Protein AF-A0A2I0NT27-F1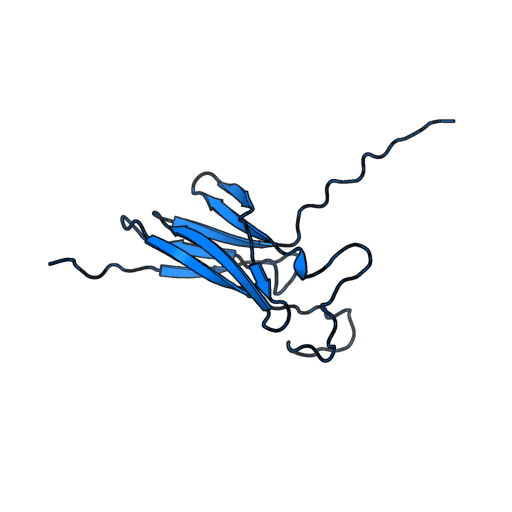 (afdb_monomer_lite)

Secondary structure (DSSP, 8-state):
-PPPP--EEEEE---SSTTTS-EEEEE-TT--EEEEEEEE-------SS----S--SSSS--B-SS-BGGG-EEEEE-TT--EEE---EEEGGGTEEEEEEEE-SEEEEEEE--------------

Sequence (126 aa):
MTEPGTITAAVNGTPENPGIDRRWQFDAGDADVSGELTLYYRNDVESCCFPMENWFVSDAAVGDDDYSQWDLEMVQEDGAGNRTALDTYVNPYSNKASADVSLRGTTRFEVVLPEQEEPERNFTWG

Structure (mmCIF, N/CA/C/O backbone):
data_AF-A0A2I0NT27-F1
#
_entry.id   AF-A0A2I0NT27-F1
#
loop_
_atom_site.group_PDB
_atom_site.id
_atom_site.type_symbol
_atom_site.label_atom_id
_atom_site.label_alt_id
_atom_site.label_comp_id
_atom_site.label_asym_id
_atom_site.label_entity_id
_atom_site.label_seq_id
_atom_site.pdbx_PDB_ins_code
_atom_site.Cartn_x
_atom_site.Cartn_y
_atom_site.Cartn_z
_atom_site.occupancy
_atom_site.B_iso_or_equiv
_atom_site.auth_seq_id
_atom_site.auth_comp_id
_atom_site.auth_asym_id
_atom_site.auth_atom_id
_atom_site.pdbx_PDB_model_num
ATOM 1 N N . MET A 1 1 ? -10.950 1.779 31.196 1.00 46.47 1 MET A N 1
ATOM 2 C CA . MET A 1 1 ? -9.801 1.100 30.566 1.00 46.47 1 MET A CA 1
ATOM 3 C C . MET A 1 1 ? -10.154 0.934 29.107 1.00 46.47 1 MET A C 1
ATOM 5 O O . MET A 1 1 ? -11.277 0.534 28.839 1.00 46.47 1 MET A O 1
ATOM 9 N N . THR A 1 2 ? -9.267 1.314 28.197 1.00 62.22 2 THR A N 1
ATOM 10 C CA . THR A 1 2 ? -9.417 1.032 26.766 1.00 62.22 2 THR A CA 1
ATOM 11 C C . THR A 1 2 ? -8.934 -0.394 26.544 1.00 62.22 2 THR A C 1
ATOM 13 O O . THR A 1 2 ? -7.798 -0.710 26.900 1.00 62.22 2 THR A O 1
ATOM 16 N N . GLU A 1 3 ? -9.805 -1.273 26.058 1.00 63.59 3 GLU A N 1
ATOM 17 C CA . GLU A 1 3 ? -9.393 -2.628 25.694 1.00 63.59 3 GLU A CA 1
ATOM 18 C C . GLU A 1 3 ? -8.506 -2.585 24.437 1.00 63.59 3 GLU A C 1
ATOM 20 O O . GLU A 1 3 ? -8.682 -1.694 23.600 1.00 63.59 3 GLU A O 1
ATOM 25 N N . PRO A 1 4 ? -7.531 -3.500 24.294 1.00 72.75 4 PRO A N 1
ATOM 26 C CA . PRO A 1 4 ? -6.732 -3.594 23.079 1.00 72.75 4 PRO A CA 1
ATOM 27 C C . PRO A 1 4 ? -7.620 -3.936 21.874 1.00 72.75 4 PRO A C 1
ATOM 29 O O . PRO A 1 4 ? -8.356 -4.920 21.907 1.00 72.75 4 PRO A O 1
ATOM 32 N N . GLY A 1 5 ? -7.527 -3.147 20.802 1.00 75.62 5 GLY A N 1
ATOM 33 C CA . GLY A 1 5 ? -8.127 -3.481 19.508 1.00 75.62 5 GLY A CA 1
ATOM 34 C C . GLY A 1 5 ? -7.301 -4.525 18.751 1.00 75.62 5 GLY A C 1
ATOM 35 O O . GLY A 1 5 ? -6.107 -4.687 19.003 1.00 75.62 5 GLY A O 1
ATOM 36 N N . THR A 1 6 ? -7.928 -5.230 17.811 1.00 84.19 6 THR A N 1
ATOM 37 C CA . THR A 1 6 ? -7.251 -6.165 16.897 1.00 84.19 6 THR A CA 1
ATOM 38 C C . THR A 1 6 ? -7.410 -5.660 15.469 1.00 84.19 6 THR A C 1
ATOM 40 O O . THR A 1 6 ? -8.520 -5.334 15.066 1.00 84.19 6 THR A O 1
ATOM 43 N N . ILE A 1 7 ? -6.312 -5.621 14.711 1.00 87.12 7 ILE A N 1
ATOM 44 C CA . ILE A 1 7 ? -6.334 -5.399 13.262 1.00 87.12 7 ILE A CA 1
ATOM 45 C C . ILE A 1 7 ? -5.873 -6.694 12.604 1.00 87.12 7 ILE A C 1
ATOM 47 O O . ILE A 1 7 ? -4.792 -7.196 12.917 1.00 87.12 7 ILE A O 1
ATOM 51 N N . THR A 1 8 ? -6.682 -7.231 11.696 1.00 91.31 8 THR A N 1
ATOM 52 C CA . THR A 1 8 ? -6.302 -8.398 10.893 1.00 91.31 8 THR A CA 1
ATOM 53 C C . THR A 1 8 ? -5.849 -7.934 9.520 1.00 91.31 8 THR A C 1
ATOM 55 O O . THR A 1 8 ? -6.528 -7.126 8.895 1.00 91.31 8 THR A O 1
ATOM 58 N N . ALA A 1 9 ? -4.722 -8.456 9.038 1.00 90.50 9 ALA A N 1
ATOM 59 C CA . ALA A 1 9 ? -4.224 -8.193 7.694 1.00 90.50 9 ALA A CA 1
ATOM 60 C C . ALA A 1 9 ? -4.113 -9.503 6.907 1.00 90.50 9 ALA A C 1
ATOM 62 O O . ALA A 1 9 ? -3.594 -10.499 7.413 1.00 90.50 9 ALA A O 1
ATOM 63 N N . ALA A 1 10 ? -4.580 -9.493 5.663 1.00 90.31 10 ALA A N 1
ATOM 64 C CA . ALA A 1 10 ? -4.426 -10.587 4.715 1.00 90.31 10 ALA A CA 1
ATOM 65 C C . ALA A 1 10 ? -3.879 -10.053 3.391 1.00 90.31 10 ALA A C 1
ATOM 67 O O . ALA A 1 10 ? -4.202 -8.939 2.986 1.00 90.31 10 ALA A O 1
ATOM 68 N N . VAL A 1 11 ? -3.067 -10.855 2.705 1.00 85.69 11 VAL A N 1
ATOM 69 C CA . VAL A 1 11 ? -2.503 -10.505 1.397 1.00 85.69 11 VAL A CA 1
ATOM 70 C C . VAL A 1 11 ? -2.879 -11.596 0.413 1.00 85.69 11 VAL A C 1
ATOM 72 O O . VAL A 1 11 ? -2.510 -12.750 0.609 1.00 85.69 11 VAL A O 1
ATOM 75 N N . ASN A 1 12 ? -3.623 -11.232 -0.626 1.00 78.69 12 ASN A N 1
ATOM 76 C CA . ASN A 1 12 ? -4.145 -12.146 -1.639 1.00 78.69 12 ASN A CA 1
ATOM 77 C C . ASN A 1 12 ? -3.952 -11.544 -3.044 1.00 78.69 12 ASN A C 1
ATOM 79 O O . ASN A 1 12 ? -3.679 -10.356 -3.185 1.00 78.69 12 ASN A O 1
ATOM 83 N N . GLY A 1 13 ? -4.091 -12.356 -4.095 1.00 65.75 13 GLY A N 1
ATOM 84 C CA . GLY A 1 13 ? -4.134 -11.868 -5.479 1.00 65.75 13 GLY A CA 1
ATOM 85 C C . GLY A 1 13 ? -3.612 -12.874 -6.503 1.00 65.75 13 GLY A C 1
ATOM 86 O O . GLY A 1 13 ? -2.662 -13.6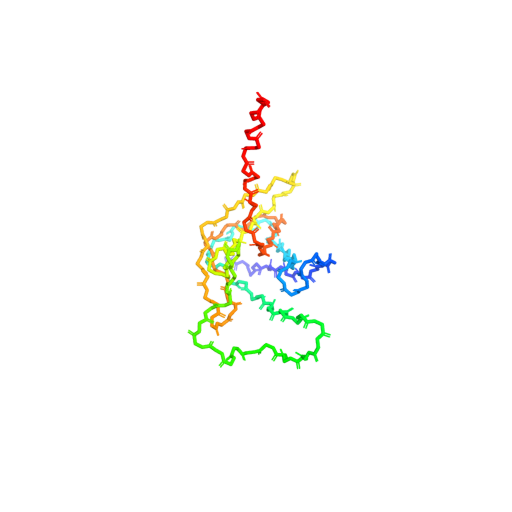13 -6.231 1.00 65.75 13 GLY A O 1
ATOM 87 N N . THR A 1 14 ? -4.236 -12.883 -7.681 1.00 56.78 14 THR A N 1
ATOM 88 C CA . THR A 1 14 ? -3.735 -13.510 -8.917 1.00 56.78 14 THR A CA 1
ATOM 89 C C . THR A 1 14 ? -3.354 -12.356 -9.851 1.00 56.78 14 THR A C 1
ATOM 91 O O . THR A 1 14 ? -4.188 -11.925 -10.637 1.00 56.78 14 THR A O 1
ATOM 94 N N . PRO A 1 15 ? -2.178 -11.747 -9.641 1.00 60.91 15 PRO A N 1
ATOM 95 C CA . PRO A 1 15 ? -1.844 -10.450 -10.225 1.00 60.91 15 PRO A CA 1
ATOM 96 C C . PRO A 1 15 ? -1.711 -10.505 -11.754 1.00 60.91 15 PRO A C 1
ATOM 98 O O . PRO A 1 15 ? -1.204 -11.503 -12.272 1.00 60.91 15 PRO A O 1
ATOM 101 N N . GLU A 1 16 ? -2.102 -9.430 -12.449 1.00 60.62 16 GLU A N 1
ATOM 102 C CA . GLU A 1 16 ? -1.755 -9.222 -13.866 1.00 60.62 16 GLU A CA 1
ATOM 103 C C . GLU A 1 16 ? -0.258 -8.920 -13.999 1.00 60.62 16 GLU A C 1
ATOM 105 O O . GLU A 1 16 ? 0.423 -9.543 -14.812 1.00 60.62 16 GLU A O 1
ATOM 110 N N . ASN A 1 17 ? 0.264 -8.067 -13.113 1.00 61.19 17 ASN A N 1
ATOM 111 C CA . ASN A 1 17 ? 1.681 -7.832 -12.866 1.00 61.19 17 ASN A CA 1
ATOM 112 C C . ASN A 1 17 ? 2.099 -8.526 -11.568 1.00 61.19 17 ASN A C 1
ATOM 114 O O . ASN A 1 17 ? 1.856 -7.994 -10.470 1.00 61.19 17 ASN A O 1
ATOM 118 N N . PRO A 1 18 ? 2.700 -9.732 -11.653 1.00 60.53 18 PRO A N 1
ATOM 119 C CA . PRO A 1 18 ? 3.292 -10.404 -10.508 1.00 60.53 18 PRO A CA 1
ATOM 120 C C . PRO A 1 18 ? 4.077 -9.423 -9.635 1.00 60.53 18 PRO A C 1
ATOM 122 O O . PRO A 1 18 ? 4.678 -8.473 -10.109 1.00 60.53 18 PRO A O 1
ATOM 125 N N . GLY A 1 19 ? 3.951 -9.563 -8.316 1.00 63.25 19 GLY A N 1
ATOM 126 C CA . GLY A 1 19 ? 4.700 -8.726 -7.376 1.00 63.25 19 GLY A CA 1
ATOM 127 C C . GLY A 1 19 ? 4.164 -7.309 -7.120 1.00 63.25 19 GLY A C 1
ATOM 128 O O . GLY A 1 19 ? 4.261 -6.884 -5.964 1.00 63.25 19 GLY A O 1
ATOM 129 N N . ILE A 1 20 ? 3.567 -6.641 -8.112 1.00 72.25 20 ILE A N 1
ATOM 130 C CA . ILE A 1 20 ? 2.988 -5.289 -7.996 1.00 72.25 20 ILE A CA 1
ATOM 131 C C . ILE A 1 20 ? 1.509 -5.371 -7.608 1.00 72.25 20 ILE A C 1
ATOM 133 O O . ILE A 1 20 ? 1.154 -4.893 -6.531 1.00 72.25 20 ILE A O 1
ATOM 137 N N . ASP A 1 21 ? 0.695 -6.099 -8.385 1.00 68.31 21 ASP A N 1
ATOM 138 C CA . ASP A 1 21 ? -0.773 -6.150 -8.239 1.00 68.31 21 ASP A CA 1
ATOM 139 C C . ASP A 1 21 ? -1.212 -7.085 -7.094 1.00 68.31 21 ASP A C 1
ATOM 141 O O . ASP A 1 21 ? -1.968 -8.055 -7.241 1.00 68.31 21 ASP A O 1
ATOM 145 N N . ARG A 1 22 ? -0.663 -6.850 -5.905 1.00 77.62 22 ARG A N 1
ATOM 146 C CA . ARG A 1 22 ? -1.059 -7.518 -4.669 1.00 77.62 22 ARG A CA 1
ATOM 147 C C . ARG A 1 22 ? -2.230 -6.763 -4.060 1.00 77.62 22 ARG A C 1
ATOM 149 O O . ARG A 1 22 ? -2.275 -5.539 -4.068 1.00 77.62 22 ARG A O 1
ATOM 156 N N . ARG A 1 23 ? -3.160 -7.517 -3.477 1.00 86.62 23 ARG A N 1
ATOM 157 C CA . ARG A 1 23 ? -4.284 -6.972 -2.726 1.00 86.62 23 ARG A CA 1
ATOM 158 C C . ARG A 1 23 ? -4.070 -7.221 -1.246 1.00 86.62 23 ARG A C 1
ATOM 160 O O . ARG A 1 23 ? -4.040 -8.368 -0.791 1.00 86.62 23 ARG A O 1
ATOM 167 N N . TRP A 1 24 ? -3.960 -6.141 -0.493 1.00 91.50 24 TRP A N 1
ATOM 168 C CA . TRP A 1 24 ? -3.932 -6.158 0.960 1.00 91.50 24 TRP A CA 1
ATOM 169 C C . TRP A 1 24 ? -5.334 -5.887 1.480 1.00 91.50 24 TRP A C 1
ATOM 171 O O . TRP A 1 24 ? -5.990 -4.945 1.054 1.00 91.50 24 TRP A O 1
ATOM 181 N N . GLN A 1 25 ? -5.806 -6.711 2.402 1.00 92.62 25 GLN A N 1
ATOM 182 C CA . GLN A 1 25 ? -7.070 -6.508 3.093 1.00 92.62 25 GLN A CA 1
ATOM 183 C C . GLN A 1 25 ? -6.784 -6.295 4.572 1.00 92.62 25 GLN A C 1
ATOM 185 O O . GLN A 1 25 ? -6.154 -7.144 5.201 1.00 92.62 25 GLN A O 1
ATOM 190 N N . PHE A 1 26 ? -7.288 -5.193 5.114 1.00 91.69 26 PHE A N 1
ATOM 191 C CA . PHE A 1 26 ? -7.257 -4.890 6.537 1.00 91.69 26 PHE A CA 1
ATOM 192 C C . PHE A 1 26 ? -8.672 -4.941 7.095 1.00 91.69 26 PHE A C 1
ATOM 194 O O . PHE A 1 26 ? -9.600 -4.423 6.479 1.00 91.69 26 PHE A O 1
ATOM 201 N N . ASP A 1 27 ? -8.825 -5.557 8.259 1.00 91.31 27 ASP A N 1
ATOM 202 C CA . ASP A 1 27 ? -10.060 -5.539 9.034 1.00 91.31 27 ASP A CA 1
ATOM 203 C C . ASP A 1 27 ? -9.778 -4.948 10.415 1.00 91.31 27 ASP A C 1
ATOM 205 O O . ASP A 1 27 ? -9.050 -5.543 11.218 1.00 91.31 27 ASP A O 1
ATOM 209 N N . ALA A 1 28 ? -10.322 -3.754 10.652 1.00 88.88 28 ALA A N 1
ATOM 210 C CA . ALA A 1 28 ? -10.245 -3.038 11.923 1.00 88.88 28 ALA A CA 1
ATOM 211 C C . ALA A 1 28 ? -11.498 -3.249 12.800 1.00 88.88 28 ALA A C 1
ATOM 213 O O . ALA A 1 28 ? -11.576 -2.694 13.898 1.00 88.88 28 ALA A O 1
ATOM 214 N N . GLY A 1 29 ? -12.486 -4.032 12.345 1.00 86.69 29 GLY A N 1
ATOM 215 C CA . GLY A 1 29 ? -13.772 -4.179 13.027 1.00 86.69 29 GLY A CA 1
ATOM 216 C C . GLY A 1 29 ? -14.458 -2.826 13.248 1.00 86.69 29 GLY A C 1
ATOM 217 O O . GLY A 1 29 ? -14.556 -2.014 12.328 1.00 86.69 29 GLY A O 1
ATOM 218 N N . ASP A 1 30 ? -14.892 -2.567 14.483 1.00 84.38 30 ASP A N 1
ATOM 219 C CA . ASP A 1 30 ? -15.526 -1.300 14.883 1.00 84.38 30 ASP A CA 1
ATOM 220 C C . ASP A 1 30 ? -14.515 -0.190 15.235 1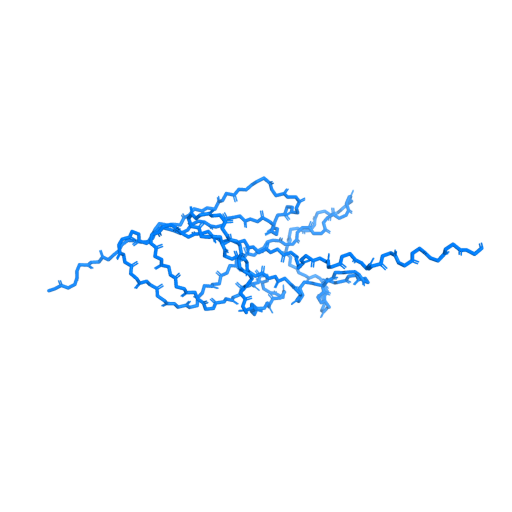.00 84.38 30 ASP A C 1
ATOM 222 O O . ASP A 1 30 ? -14.911 0.914 15.619 1.00 84.38 30 ASP A O 1
ATOM 226 N N . ALA A 1 31 ? -13.208 -0.467 15.156 1.00 83.38 31 ALA A N 1
ATOM 227 C CA . ALA A 1 31 ? -12.186 0.530 15.442 1.00 83.38 31 ALA A CA 1
ATOM 228 C C . ALA A 1 31 ? -12.036 1.523 14.282 1.00 83.38 31 ALA A C 1
ATOM 230 O O . ALA A 1 31 ? -12.114 1.163 13.108 1.00 83.38 31 ALA A O 1
ATOM 231 N N . ASP A 1 32 ? -11.768 2.777 14.641 1.00 85.69 32 ASP A N 1
ATOM 232 C CA . ASP A 1 32 ? -11.406 3.841 13.711 1.00 85.69 32 ASP A CA 1
ATOM 233 C C . ASP A 1 32 ? -9.907 4.114 13.858 1.00 85.69 32 ASP A C 1
ATOM 235 O O . ASP A 1 32 ? -9.463 4.634 14.887 1.00 85.69 32 ASP A O 1
ATOM 239 N N . VAL A 1 33 ? -9.118 3.673 12.878 1.00 88.44 33 VAL A N 1
ATOM 240 C CA . VAL A 1 33 ? -7.650 3.712 12.936 1.00 88.44 33 VAL A CA 1
ATOM 241 C C . VAL A 1 33 ? -7.124 4.586 11.811 1.00 88.44 33 VAL A C 1
ATOM 243 O O . VAL A 1 33 ? -7.338 4.278 10.646 1.00 88.44 33 VAL A O 1
ATOM 246 N N . SER A 1 34 ? -6.387 5.641 12.150 1.00 91.62 34 SER A N 1
ATOM 247 C CA . SER A 1 34 ? -5.745 6.529 11.178 1.00 91.62 34 SER A CA 1
ATOM 248 C C . SER A 1 34 ? -4.226 6.509 11.318 1.00 91.62 34 SER A C 1
ATOM 250 O O . SER A 1 34 ? -3.715 6.523 12.442 1.00 91.62 34 SER A O 1
ATOM 252 N N . GLY A 1 35 ? -3.510 6.550 10.200 1.00 93.25 35 GLY A N 1
ATOM 253 C CA . GLY A 1 35 ? -2.056 6.683 10.178 1.00 93.25 35 GLY A CA 1
ATOM 254 C C . GLY A 1 35 ? -1.466 6.401 8.802 1.00 93.25 35 GLY A C 1
ATOM 255 O O . GLY A 1 35 ? -2.197 6.181 7.841 1.00 93.25 35 GLY A O 1
ATOM 256 N N . GLU A 1 36 ? -0.140 6.370 8.731 1.00 96.75 36 GLU A N 1
ATOM 257 C CA . GLU A 1 36 ? 0.578 6.033 7.504 1.00 96.75 36 GLU A CA 1
ATOM 258 C C . GLU A 1 36 ? 0.604 4.510 7.302 1.00 96.75 36 GLU A C 1
ATOM 260 O O . GLU A 1 36 ? 1.084 3.754 8.155 1.00 96.75 36 GLU A O 1
ATOM 265 N N . LEU A 1 37 ? 0.110 4.052 6.152 1.00 95.25 37 LEU A N 1
ATOM 266 C CA . LEU A 1 37 ? 0.250 2.678 5.690 1.00 95.25 37 LEU A CA 1
ATOM 267 C C . LEU A 1 37 ? 1.392 2.607 4.681 1.00 95.25 37 LEU A C 1
ATOM 269 O O . LEU A 1 37 ? 1.342 3.254 3.643 1.00 95.25 37 LEU A O 1
ATOM 273 N N . THR A 1 38 ? 2.399 1.779 4.964 1.00 95.19 38 THR A N 1
ATOM 274 C CA . THR A 1 38 ? 3.470 1.453 4.013 1.00 95.19 38 THR A CA 1
ATOM 275 C C . THR A 1 38 ? 3.294 0.027 3.504 1.00 95.19 38 THR A C 1
ATOM 277 O O . THR A 1 38 ? 3.379 -0.930 4.279 1.00 95.19 38 THR A O 1
ATOM 280 N N . LEU A 1 39 ? 3.092 -0.118 2.197 1.00 91.94 39 LEU A N 1
ATOM 281 C CA . LEU A 1 39 ? 3.008 -1.394 1.496 1.00 91.94 39 LEU A CA 1
ATOM 282 C C . LEU A 1 39 ? 4.315 -1.672 0.754 1.00 91.94 39 LEU A C 1
ATOM 284 O O . LEU A 1 39 ? 4.935 -0.772 0.188 1.00 91.94 39 LEU A O 1
ATOM 288 N N . TYR A 1 40 ? 4.730 -2.937 0.769 1.00 87.19 40 TYR A N 1
ATOM 289 C CA . TYR A 1 40 ? 5.927 -3.396 0.073 1.00 87.19 40 TYR A CA 1
AT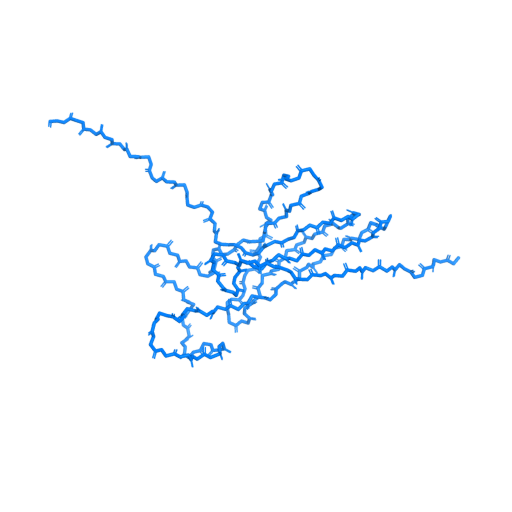OM 290 C C . TYR A 1 40 ? 5.524 -4.171 -1.171 1.00 87.19 40 TYR A C 1
ATOM 292 O O . TYR A 1 40 ? 4.837 -5.188 -1.058 1.00 87.19 40 TYR A O 1
ATOM 300 N N . TYR A 1 41 ? 5.990 -3.731 -2.333 1.00 81.38 41 TYR A N 1
ATOM 301 C CA . TYR A 1 41 ? 5.792 -4.449 -3.588 1.00 81.38 41 TYR A CA 1
ATOM 302 C C . TYR A 1 41 ? 7.050 -5.234 -3.975 1.00 81.38 41 TYR A C 1
ATOM 304 O O . TYR A 1 41 ? 8.154 -5.010 -3.471 1.00 81.38 41 TYR A O 1
ATOM 312 N N . ARG A 1 42 ? 6.888 -6.217 -4.857 1.00 75.31 42 ARG A N 1
ATOM 313 C CA . ARG A 1 42 ? 8.015 -6.831 -5.564 1.00 75.31 42 ARG A CA 1
ATOM 314 C C . ARG A 1 42 ? 7.984 -6.320 -6.987 1.00 75.31 42 ARG A C 1
ATOM 316 O O . ARG A 1 42 ? 6.920 -6.307 -7.585 1.00 75.31 42 ARG A O 1
ATOM 323 N N . ASN A 1 43 ? 9.141 -5.938 -7.507 1.00 62.00 43 ASN A N 1
ATOM 324 C CA . ASN A 1 43 ? 9.274 -5.684 -8.925 1.00 62.00 43 ASN A CA 1
ATOM 325 C C . ASN A 1 43 ? 10.075 -6.824 -9.560 1.00 62.00 43 ASN A C 1
ATOM 327 O O . ASN A 1 43 ? 11.304 -6.812 -9.554 1.00 62.00 43 ASN A O 1
ATOM 331 N N . ASP A 1 44 ? 9.389 -7.863 -10.018 1.00 57.03 44 ASP A N 1
ATOM 332 C CA . ASP A 1 44 ? 9.942 -8.883 -10.902 1.00 57.03 44 ASP A CA 1
ATOM 333 C C . ASP A 1 44 ? 9.731 -8.446 -12.356 1.00 57.03 44 ASP A C 1
ATOM 335 O O . ASP A 1 44 ? 8.977 -9.063 -13.103 1.00 57.03 44 ASP A O 1
ATOM 339 N N . VAL A 1 45 ? 10.458 -7.402 -12.792 1.00 51.97 45 VAL A N 1
ATOM 340 C CA . VAL A 1 45 ? 10.655 -7.112 -14.231 1.00 51.97 45 VAL A CA 1
ATOM 341 C C . VAL A 1 45 ? 11.560 -8.184 -14.834 1.00 51.97 45 VAL A C 1
ATOM 343 O O . VAL A 1 45 ? 12.657 -7.927 -15.329 1.00 51.97 45 VAL A O 1
ATOM 346 N N . GLU A 1 46 ? 11.141 -9.437 -14.746 1.00 44.91 46 GLU A N 1
ATOM 347 C CA . GLU A 1 46 ? 11.813 -10.537 -15.393 1.00 44.91 46 GLU A CA 1
ATOM 348 C C . GLU A 1 46 ? 11.243 -10.681 -16.800 1.00 44.91 46 GLU A C 1
ATOM 350 O O . GLU A 1 46 ? 10.367 -11.493 -17.097 1.00 44.91 46 GLU A O 1
ATOM 355 N N . SER A 1 47 ? 11.769 -9.851 -17.700 1.00 46.00 47 SER A N 1
ATOM 356 C CA . SER A 1 47 ? 11.621 -10.065 -19.132 1.00 46.00 47 SER A CA 1
ATOM 357 C C . SER A 1 47 ? 12.386 -11.342 -19.515 1.00 46.00 47 SER A C 1
ATOM 359 O O . SER A 1 47 ? 13.588 -11.340 -19.760 1.00 46.00 47 SER A O 1
ATOM 361 N N . CYS A 1 48 ? 11.673 -12.466 -19.464 1.00 42.59 48 CYS A N 1
ATOM 362 C CA . CYS A 1 48 ? 11.892 -13.776 -20.089 1.00 42.59 48 CYS A CA 1
ATOM 363 C C . CYS A 1 48 ? 13.256 -14.504 -20.031 1.00 42.59 48 CYS A C 1
ATOM 365 O O . CYS A 1 48 ? 13.329 -15.578 -20.628 1.00 42.59 48 CYS A O 1
ATOM 367 N N . CYS A 1 49 ? 14.322 -14.027 -19.371 1.00 45.72 49 CYS A N 1
ATOM 368 C CA . CYS A 1 49 ? 15.634 -14.700 -19.483 1.00 45.72 49 CYS A CA 1
ATOM 369 C C . CYS A 1 49 ? 16.558 -14.731 -18.246 1.00 45.72 49 CYS A C 1
ATOM 371 O O . CYS A 1 49 ? 17.491 -15.535 -18.273 1.00 45.72 49 CYS A O 1
ATOM 373 N N . PHE A 1 50 ? 16.367 -13.926 -17.189 1.00 44.22 50 PHE A N 1
ATOM 374 C CA . PHE A 1 50 ? 17.305 -13.895 -16.047 1.00 44.22 50 PHE A CA 1
ATOM 375 C C . PHE A 1 50 ? 16.641 -13.496 -14.712 1.00 44.22 50 PHE A C 1
ATOM 377 O O . PHE A 1 50 ? 16.429 -12.302 -14.486 1.00 44.22 50 PHE A O 1
ATOM 384 N N . PRO A 1 51 ? 16.419 -14.446 -13.780 1.00 45.25 51 PRO A N 1
ATOM 385 C CA . PRO A 1 51 ? 15.786 -14.151 -12.502 1.00 45.25 51 PRO A CA 1
ATOM 386 C C . PRO A 1 51 ? 16.811 -13.551 -11.562 1.00 45.25 51 PRO A C 1
ATOM 388 O O . PRO A 1 51 ? 17.663 -14.256 -11.021 1.00 45.25 51 PRO A O 1
ATOM 391 N N . MET A 1 52 ? 16.735 -12.243 -11.344 1.00 46.91 52 MET A N 1
ATOM 392 C CA . MET A 1 52 ? 17.311 -11.637 -10.152 1.00 46.91 52 MET A CA 1
ATOM 393 C C . MET A 1 52 ? 16.171 -11.285 -9.210 1.00 46.91 52 MET A C 1
ATOM 395 O O . MET A 1 52 ? 15.410 -10.349 -9.436 1.00 46.91 52 MET A O 1
ATOM 399 N N . GLU A 1 53 ? 16.049 -1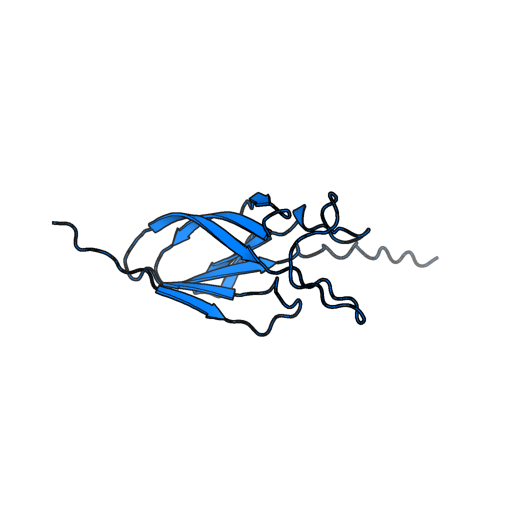2.082 -8.148 1.00 43.62 53 GLU A N 1
ATOM 400 C CA . GLU A 1 53 ? 15.184 -11.798 -7.013 1.00 43.62 53 GLU A CA 1
ATOM 401 C C . GLU A 1 53 ? 15.579 -10.441 -6.413 1.00 43.62 53 GLU A C 1
ATOM 403 O O . GLU A 1 53 ? 16.541 -10.343 -5.664 1.00 43.62 53 GLU A O 1
ATOM 408 N N . ASN A 1 54 ? 14.847 -9.399 -6.804 1.00 42.41 54 ASN A N 1
ATOM 409 C CA . ASN A 1 54 ? 14.640 -8.134 -6.106 1.00 42.41 54 ASN A CA 1
ATOM 410 C C . ASN A 1 54 ? 15.851 -7.592 -5.313 1.00 42.41 54 ASN A C 1
ATOM 412 O O . ASN A 1 54 ? 15.980 -7.908 -4.140 1.00 42.41 54 ASN A O 1
ATOM 416 N N . TRP A 1 55 ? 16.685 -6.750 -5.933 1.00 45.00 55 TRP A N 1
ATOM 417 C CA . TRP A 1 55 ? 17.302 -5.532 -5.368 1.00 45.00 55 TRP A CA 1
ATOM 418 C C . TRP A 1 55 ? 18.144 -4.893 -6.475 1.00 45.00 55 TRP A C 1
ATOM 420 O O . TRP A 1 55 ? 19.085 -5.500 -6.979 1.00 45.00 55 TRP A O 1
ATOM 430 N N . PHE A 1 56 ? 17.745 -3.695 -6.895 1.00 40.25 56 PHE A N 1
ATOM 431 C CA . PHE A 1 56 ? 18.285 -2.961 -8.036 1.00 40.25 56 PHE A CA 1
ATOM 432 C C . PHE A 1 56 ? 19.812 -3.034 -8.156 1.00 40.25 56 PHE A C 1
ATOM 434 O O . PHE A 1 56 ? 20.545 -2.621 -7.259 1.00 40.25 56 PHE A O 1
ATOM 441 N N . VAL A 1 57 ? 20.280 -3.489 -9.319 1.00 38.16 57 VAL A N 1
ATOM 442 C CA . VAL A 1 57 ? 21.682 -3.368 -9.756 1.00 38.16 57 VAL A CA 1
ATOM 443 C C . VAL A 1 57 ? 21.928 -2.000 -10.423 1.00 38.16 57 VAL A C 1
ATOM 445 O O . VAL A 1 57 ? 23.065 -1.669 -10.744 1.00 38.16 57 VAL A O 1
ATOM 448 N N . SER A 1 58 ? 20.881 -1.180 -10.603 1.00 39.72 58 SER A N 1
ATOM 449 C CA . SER A 1 58 ? 20.962 0.153 -11.203 1.00 39.72 58 SER A CA 1
ATOM 450 C C . SER A 1 58 ? 20.429 1.238 -10.267 1.00 39.72 58 SER A C 1
ATOM 452 O O . SER A 1 58 ? 19.391 1.110 -9.631 1.00 39.72 58 SER A O 1
ATOM 454 N N . ASP A 1 59 ? 21.181 2.322 -10.213 1.00 42.56 59 ASP A N 1
ATOM 455 C CA . ASP A 1 59 ? 20.930 3.610 -9.578 1.00 42.56 59 ASP A CA 1
ATOM 456 C C . ASP A 1 59 ? 19.830 4.449 -10.262 1.00 42.56 59 ASP A C 1
ATOM 458 O O . ASP A 1 59 ? 19.483 5.518 -9.763 1.00 42.56 59 ASP A O 1
ATOM 462 N N . ALA A 1 60 ? 19.239 3.961 -11.358 1.00 47.66 60 ALA A N 1
ATOM 463 C CA . ALA A 1 60 ? 18.043 4.527 -11.974 1.00 47.66 60 ALA A CA 1
ATOM 464 C C . ALA A 1 60 ? 16.815 3.664 -11.635 1.00 47.66 60 ALA A C 1
ATOM 466 O O . ALA A 1 60 ? 16.851 2.440 -11.771 1.00 47.66 60 ALA A O 1
ATOM 467 N N . ALA A 1 61 ? 15.723 4.295 -11.193 1.00 50.19 61 ALA A N 1
ATOM 468 C CA . ALA A 1 61 ? 14.432 3.617 -11.075 1.00 50.19 61 ALA A CA 1
ATOM 469 C C . ALA A 1 61 ? 14.049 3.003 -12.427 1.00 50.19 61 ALA A C 1
ATOM 471 O O . ALA A 1 61 ? 14.324 3.601 -13.469 1.00 50.19 61 ALA A O 1
ATOM 472 N N . VAL A 1 62 ? 13.438 1.816 -12.421 1.00 56.25 62 VAL A N 1
ATOM 473 C CA . VAL A 1 62 ? 13.015 1.183 -13.665 1.00 56.25 62 VAL A CA 1
ATOM 474 C C . VAL A 1 62 ? 11.838 1.989 -14.191 1.00 56.25 62 VAL A C 1
ATOM 476 O O . VAL A 1 62 ? 10.766 2.018 -13.584 1.00 56.25 62 VAL A O 1
ATOM 479 N N . GLY A 1 63 ? 12.073 2.666 -15.304 1.00 51.31 63 GLY A N 1
ATOM 480 C CA . GLY A 1 63 ? 11.026 3.160 -16.168 1.00 51.31 63 GLY A CA 1
ATOM 481 C C . GLY A 1 63 ? 11.421 2.982 -17.629 1.00 51.31 63 GLY A C 1
ATOM 482 O O . GLY A 1 63 ? 12.612 3.023 -17.952 1.00 51.31 63 GLY A O 1
ATOM 483 N N . ASP A 1 64 ? 10.439 2.719 -18.481 1.00 55.62 64 ASP A N 1
ATOM 484 C CA . ASP A 1 64 ? 10.554 2.850 -19.932 1.00 55.62 64 ASP A CA 1
ATOM 485 C C . ASP A 1 64 ? 9.819 4.120 -20.395 1.00 55.62 64 ASP A C 1
ATOM 487 O O . ASP A 1 64 ? 9.500 4.989 -19.583 1.00 55.62 64 ASP A O 1
ATOM 491 N N . ASP A 1 65 ? 9.623 4.274 -21.705 1.00 54.53 65 ASP A N 1
ATOM 492 C CA . ASP A 1 65 ? 8.971 5.459 -22.268 1.00 54.53 65 ASP A CA 1
ATOM 493 C C . ASP A 1 65 ? 7.490 5.587 -21.844 1.00 54.53 65 ASP A C 1
ATOM 495 O O . ASP A 1 65 ? 6.932 6.681 -21.942 1.00 54.53 65 ASP A O 1
ATOM 499 N N . ASP A 1 66 ? 6.874 4.505 -21.348 1.00 54.75 66 ASP A N 1
ATOM 500 C CA . ASP A 1 66 ? 5.448 4.424 -21.025 1.00 54.75 66 ASP A CA 1
ATOM 501 C C . ASP A 1 66 ? 5.175 4.274 -19.513 1.00 54.75 66 ASP A C 1
ATOM 503 O O . ASP A 1 66 ? 4.092 4.633 -19.046 1.00 54.75 66 ASP A O 1
ATOM 507 N N . TYR A 1 67 ? 6.136 3.775 -18.728 1.00 62.94 67 TYR A N 1
ATOM 508 C CA . TYR A 1 67 ? 5.941 3.472 -17.308 1.00 62.94 67 TYR A CA 1
ATOM 509 C C . TYR A 1 67 ? 7.141 3.856 -16.459 1.00 62.94 67 TYR A C 1
ATOM 511 O O . TYR A 1 67 ? 8.276 3.564 -16.815 1.00 62.94 67 TYR A O 1
ATOM 519 N N . SER A 1 68 ? 6.899 4.401 -15.268 1.00 74.44 68 SER A N 1
ATOM 520 C CA . SER A 1 68 ? 7.924 4.579 -14.243 1.00 74.44 68 SER A CA 1
ATOM 521 C C . SER A 1 68 ? 7.411 4.096 -12.891 1.00 74.44 68 SER A C 1
ATOM 523 O O . SER A 1 68 ? 6.277 4.346 -12.494 1.00 74.44 68 SER A O 1
ATOM 525 N N . GLN A 1 69 ? 8.270 3.417 -12.129 1.00 76.25 69 GLN A N 1
ATOM 526 C CA . GLN A 1 69 ? 7.918 2.999 -10.768 1.00 76.25 69 GLN A CA 1
ATOM 527 C C . GLN A 1 69 ? 7.593 4.166 -9.838 1.00 76.25 69 GLN A C 1
ATOM 529 O O . GLN A 1 69 ? 6.936 3.954 -8.825 1.00 76.25 69 GLN A O 1
ATOM 534 N N . TRP A 1 70 ? 8.068 5.377 -10.141 1.00 84.06 70 TRP A N 1
ATOM 535 C CA . TRP A 1 70 ? 7.697 6.571 -9.381 1.00 84.06 70 TRP A CA 1
ATOM 536 C C . TRP A 1 70 ? 6.220 6.923 -9.515 1.00 84.06 70 TRP A C 1
ATOM 538 O O . TRP A 1 70 ? 5.709 7.634 -8.657 1.00 84.06 70 TRP A O 1
ATOM 548 N N . ASP A 1 71 ? 5.557 6.400 -10.543 1.00 83.81 71 ASP A N 1
ATOM 549 C CA . ASP A 1 71 ? 4.165 6.700 -10.847 1.00 83.81 71 ASP A CA 1
ATOM 550 C C . ASP A 1 71 ? 3.208 5.696 -10.190 1.00 83.81 71 ASP A C 1
ATOM 552 O O . ASP A 1 71 ? 2.002 5.825 -10.348 1.00 83.81 71 ASP A O 1
ATOM 556 N N . LEU A 1 72 ? 3.718 4.692 -9.458 1.00 86.50 72 LEU A N 1
ATOM 557 C CA . LEU A 1 72 ? 2.874 3.724 -8.755 1.00 86.50 72 LEU A CA 1
ATOM 558 C C . LEU A 1 72 ? 1.941 4.418 -7.757 1.00 86.50 72 LEU A C 1
ATOM 560 O O . LEU A 1 72 ? 2.362 5.248 -6.951 1.00 86.50 72 LEU A O 1
ATOM 564 N N . GLU A 1 73 ? 0.692 3.973 -7.734 1.00 90.75 73 GLU A N 1
ATOM 565 C CA . GLU A 1 73 ? -0.342 4.514 -6.861 1.00 90.75 73 GLU A CA 1
ATOM 566 C C . GLU A 1 73 ? -0.844 3.449 -5.891 1.00 90.75 73 GLU A C 1
ATOM 568 O O . GLU A 1 73 ? -1.002 2.276 -6.242 1.00 90.75 73 GLU A O 1
ATOM 573 N N . MET A 1 74 ? -1.137 3.861 -4.658 1.00 93.12 74 MET A N 1
ATOM 574 C CA . MET A 1 74 ? -1.948 3.071 -3.748 1.00 93.12 74 MET A CA 1
ATOM 575 C C . MET A 1 74 ? -3.422 3.356 -4.030 1.00 93.12 74 MET A C 1
ATOM 577 O O . MET A 1 74 ? -3.881 4.489 -3.907 1.00 93.12 74 MET A O 1
ATOM 581 N N . VAL A 1 75 ? -4.181 2.317 -4.359 1.00 92.88 75 VAL A N 1
ATOM 582 C CA . VAL A 1 75 ? -5.626 2.407 -4.575 1.00 92.88 75 VAL A CA 1
ATOM 583 C C . VAL A 1 75 ? -6.348 1.770 -3.403 1.00 92.88 75 VAL A C 1
ATOM 585 O O . VAL A 1 75 ? -6.104 0.612 -3.070 1.00 92.88 75 VAL A O 1
ATOM 588 N N . GLN A 1 76 ? -7.262 2.517 -2.794 1.00 93.44 76 GLN A N 1
ATOM 589 C CA . GLN A 1 76 ? -8.173 2.021 -1.772 1.00 93.44 76 GLN A CA 1
ATOM 590 C C . GLN A 1 76 ? -9.482 1.549 -2.414 1.00 93.44 76 GLN A C 1
ATOM 592 O O . GLN A 1 76 ? -10.110 2.299 -3.157 1.00 93.44 76 GLN A O 1
ATOM 597 N N . GLU A 1 77 ? -9.926 0.339 -2.076 1.00 90.75 77 GLU A N 1
ATOM 598 C CA . GLU A 1 77 ? -11.253 -0.190 -2.409 1.00 90.75 77 GLU A CA 1
ATOM 599 C C . GLU A 1 77 ? -12.112 -0.254 -1.133 1.00 90.75 77 GLU A C 1
ATOM 601 O O . GLU A 1 77 ? -11.722 -0.863 -0.126 1.00 90.75 77 GLU A O 1
ATOM 606 N N . ASP A 1 78 ? -13.278 0.397 -1.166 1.00 82.62 78 ASP A N 1
ATOM 607 C CA . ASP A 1 78 ? -14.256 0.367 -0.075 1.00 82.62 78 ASP A CA 1
ATOM 608 C C . ASP A 1 78 ? -15.155 -0.888 -0.115 1.00 82.62 78 ASP A C 1
ATOM 610 O O . ASP A 1 78 ? -15.109 -1.706 -1.036 1.00 82.62 78 ASP A O 1
ATOM 614 N N . GLY A 1 79 ? -16.019 -1.057 0.892 1.00 76.75 79 GLY A N 1
ATOM 615 C CA . GLY A 1 79 ? -16.944 -2.196 0.962 1.00 76.75 79 GLY A CA 1
ATOM 616 C C . GLY A 1 79 ? -18.005 -2.250 -0.152 1.00 76.75 79 GLY A C 1
ATOM 617 O O . GLY A 1 79 ? -18.654 -3.284 -0.308 1.00 76.75 79 GLY A O 1
ATOM 618 N N . ALA A 1 80 ? -18.191 -1.170 -0.917 1.00 82.06 80 ALA A N 1
ATOM 619 C CA . ALA A 1 80 ? -19.070 -1.108 -2.083 1.00 82.06 80 ALA A CA 1
ATOM 620 C C . ALA A 1 80 ? -18.320 -1.364 -3.406 1.00 82.06 80 ALA A C 1
ATOM 622 O O . ALA A 1 80 ? -18.959 -1.452 -4.455 1.00 82.06 80 ALA A O 1
ATOM 623 N N . GLY A 1 81 ? -16.993 -1.529 -3.356 1.00 83.31 81 GLY A N 1
ATOM 624 C CA . GLY A 1 81 ? -16.137 -1.740 -4.519 1.00 83.31 81 GLY A CA 1
ATOM 625 C C . GLY A 1 81 ? -15.701 -0.450 -5.215 1.00 83.31 81 GLY A C 1
ATOM 626 O O . GLY A 1 81 ? -15.155 -0.524 -6.314 1.00 83.31 81 GLY A O 1
ATOM 627 N N . ASN A 1 82 ? -15.931 0.726 -4.619 1.00 87.12 82 ASN A N 1
ATOM 628 C CA . ASN A 1 82 ? -15.429 1.976 -5.186 1.00 87.12 82 ASN A CA 1
ATOM 629 C C . ASN A 1 82 ? -13.921 2.061 -4.965 1.00 87.12 82 ASN A C 1
ATOM 631 O O . ASN A 1 82 ? -13.448 1.888 -3.839 1.00 87.12 82 ASN A O 1
ATOM 635 N N . ARG A 1 83 ? -13.185 2.364 -6.036 1.00 90.75 83 ARG A N 1
ATOM 636 C CA . ARG A 1 83 ? -11.728 2.511 -6.030 1.00 90.75 83 ARG A CA 1
ATOM 637 C C . ARG A 1 83 ? -11.355 3.990 -6.006 1.00 90.75 83 ARG A C 1
ATOM 639 O O . ARG A 1 83 ? -11.894 4.771 -6.783 1.00 90.75 83 ARG A O 1
ATOM 646 N N . THR A 1 84 ? -10.451 4.365 -5.108 1.00 92.44 84 THR A N 1
ATOM 647 C CA . THR A 1 84 ? -9.923 5.730 -4.986 1.00 92.44 84 THR A CA 1
ATOM 648 C C . THR A 1 84 ? -8.403 5.675 -4.935 1.00 92.44 84 THR A C 1
ATOM 650 O O . THR A 1 84 ? -7.855 4.992 -4.070 1.00 92.44 84 THR A O 1
ATOM 653 N N . ALA A 1 85 ? -7.733 6.386 -5.841 1.00 92.81 85 ALA A N 1
ATOM 654 C CA . ALA A 1 85 ? -6.291 6.590 -5.764 1.00 92.81 85 ALA A CA 1
ATOM 655 C C . ALA A 1 85 ? -5.947 7.499 -4.575 1.00 92.81 85 ALA A C 1
ATOM 657 O O . ALA A 1 85 ? -6.631 8.495 -4.317 1.00 92.81 85 ALA A O 1
ATOM 658 N N . LEU A 1 86 ? -4.909 7.132 -3.834 1.00 94.94 86 LEU A N 1
ATOM 659 C CA . LEU A 1 86 ? -4.404 7.879 -2.689 1.00 94.94 86 LEU A CA 1
ATOM 660 C C . LEU A 1 86 ? -3.172 8.690 -3.089 1.00 94.94 86 LEU A C 1
ATOM 662 O O . LEU A 1 86 ? -2.399 8.270 -3.950 1.00 94.94 86 LEU A O 1
ATOM 666 N N . ASP A 1 87 ? -2.948 9.813 -2.404 1.00 95.25 87 ASP A N 1
ATOM 667 C CA . ASP A 1 87 ? -1.681 10.542 -2.498 1.00 95.25 87 ASP A CA 1
ATOM 668 C C . ASP A 1 87 ? -0.549 9.641 -1.983 1.00 95.25 87 ASP A C 1
ATOM 670 O O . ASP A 1 87 ? -0.449 9.360 -0.784 1.00 95.25 87 ASP A O 1
ATOM 674 N N . THR A 1 88 ? 0.230 9.094 -2.917 1.00 94.81 88 THR A N 1
ATOM 675 C CA . THR A 1 88 ? 1.142 7.979 -2.667 1.00 94.81 88 THR A CA 1
ATOM 676 C C . THR A 1 88 ? 2.583 8.444 -2.775 1.00 94.81 88 THR A C 1
ATOM 678 O O . THR A 1 88 ? 3.041 8.910 -3.815 1.00 94.81 88 THR A O 1
ATOM 681 N N . TYR A 1 89 ? 3.340 8.247 -1.702 1.00 95.25 89 TYR A N 1
ATOM 682 C CA . TYR A 1 89 ? 4.783 8.407 -1.714 1.00 95.25 89 TYR A CA 1
ATOM 683 C C . TYR A 1 89 ? 5.460 7.087 -2.086 1.00 95.25 89 TYR A C 1
ATOM 685 O O . TYR A 1 89 ? 5.417 6.117 -1.323 1.00 95.25 89 TYR A O 1
ATOM 693 N N . VAL A 1 90 ? 6.128 7.055 -3.241 1.00 90.62 90 VAL A N 1
ATOM 694 C CA . VAL A 1 90 ? 6.862 5.873 -3.703 1.00 90.62 90 VAL A CA 1
ATOM 695 C C . VAL A 1 90 ? 8.357 6.012 -3.441 1.00 90.62 90 VAL A C 1
ATOM 697 O O . VAL A 1 90 ? 8.986 7.020 -3.759 1.00 90.62 90 VAL A O 1
ATOM 700 N N . ASN A 1 91 ? 8.956 4.952 -2.900 1.00 88.44 91 ASN A N 1
ATOM 701 C CA . ASN A 1 91 ? 10.401 4.777 -2.825 1.00 88.44 91 ASN A CA 1
ATOM 702 C C . ASN A 1 91 ? 10.807 3.475 -3.543 1.00 88.44 91 ASN A C 1
ATOM 704 O O . ASN A 1 91 ? 10.844 2.412 -2.905 1.00 88.44 91 ASN A O 1
ATOM 708 N N . PRO A 1 92 ? 11.157 3.552 -4.842 1.00 79.31 92 PRO A N 1
ATOM 709 C CA . PRO A 1 92 ? 11.538 2.395 -5.651 1.00 79.31 92 PRO A CA 1
ATOM 710 C C . PRO A 1 92 ? 12.768 1.659 -5.122 1.00 79.31 92 PRO A C 1
ATOM 712 O O . PRO A 1 92 ? 12.801 0.435 -5.135 1.00 79.31 92 PRO A O 1
ATOM 715 N N . TYR A 1 93 ? 13.739 2.368 -4.538 1.00 76.94 93 TYR A N 1
ATOM 716 C CA . TYR A 1 93 ? 14.966 1.756 -4.006 1.00 76.94 93 TYR A CA 1
ATOM 717 C C . TYR A 1 93 ? 14.721 0.789 -2.842 1.00 76.94 93 TYR A C 1
ATOM 719 O O . TYR A 1 93 ? 15.572 -0.042 -2.531 1.00 76.94 93 TYR A O 1
ATOM 727 N N . SER A 1 94 ? 13.568 0.898 -2.178 1.00 82.19 94 SER A N 1
ATOM 728 C CA . SER A 1 94 ? 13.156 -0.018 -1.110 1.00 82.19 94 SER A CA 1
ATOM 729 C C . SER A 1 94 ? 11.829 -0.726 -1.390 1.00 82.19 94 SER A C 1
ATOM 731 O O . SER A 1 94 ? 11.320 -1.414 -0.506 1.00 82.19 94 SER A O 1
ATOM 733 N N . ASN A 1 95 ? 11.302 -0.579 -2.612 1.00 83.56 95 ASN A N 1
ATOM 734 C CA . ASN A 1 95 ? 9.996 -1.060 -3.058 1.00 83.56 95 ASN A CA 1
ATOM 735 C C . ASN A 1 95 ? 8.851 -0.722 -2.093 1.00 83.56 95 ASN A C 1
ATOM 737 O O . ASN A 1 95 ? 8.083 -1.600 -1.694 1.00 83.56 95 ASN A O 1
ATOM 741 N N . LYS A 1 96 ? 8.773 0.541 -1.670 1.00 90.88 96 LYS A N 1
ATOM 742 C CA . LYS A 1 96 ? 7.737 1.020 -0.749 1.00 90.88 96 LYS A CA 1
ATOM 743 C C . LYS A 1 96 ? 6.773 1.947 -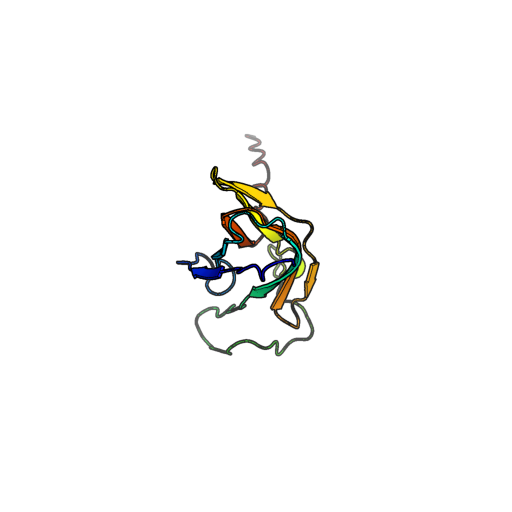1.461 1.00 90.88 96 LYS A C 1
ATOM 745 O O . LYS A 1 96 ? 7.215 2.814 -2.210 1.00 90.88 96 LYS A O 1
ATOM 750 N N . ALA A 1 97 ? 5.495 1.792 -1.154 1.00 92.31 97 ALA A N 1
ATOM 751 C CA . ALA A 1 97 ? 4.453 2.769 -1.424 1.00 92.31 97 ALA A CA 1
ATOM 752 C C . ALA A 1 97 ? 3.777 3.111 -0.093 1.00 92.31 97 ALA A C 1
ATOM 754 O O . ALA A 1 97 ? 3.340 2.208 0.627 1.00 92.31 97 ALA A O 1
ATOM 755 N N . SER A 1 98 ? 3.732 4.393 0.246 1.00 96.88 98 SER A N 1
ATOM 756 C CA . SER A 1 98 ? 3.217 4.881 1.524 1.00 96.88 98 SER A CA 1
ATOM 757 C C . SER A 1 98 ? 2.115 5.906 1.298 1.00 96.88 98 SER A C 1
ATOM 759 O O . SER A 1 98 ? 2.250 6.757 0.424 1.00 96.88 98 SER A O 1
ATOM 761 N N . ALA A 1 99 ? 1.045 5.835 2.085 1.00 97.44 99 ALA A N 1
ATOM 762 C CA . ALA A 1 99 ? -0.044 6.809 2.059 1.00 97.44 99 ALA A CA 1
ATOM 763 C C . ALA A 1 99 ? -0.677 6.949 3.448 1.00 97.44 99 ALA A C 1
ATOM 765 O O . ALA A 1 99 ? -0.701 5.992 4.231 1.00 97.44 99 ALA A O 1
ATOM 766 N N . ASP A 1 100 ? -1.225 8.126 3.743 1.00 97.19 100 ASP A N 1
ATOM 767 C CA . ASP A 1 100 ? -2.072 8.328 4.917 1.00 97.19 100 ASP A CA 1
ATOM 768 C C . ASP A 1 100 ? -3.443 7.678 4.687 1.00 97.19 100 ASP A C 1
ATOM 770 O O . ASP A 1 100 ? -4.127 7.958 3.702 1.00 97.19 100 ASP A O 1
ATOM 774 N N . VAL A 1 101 ? -3.867 6.811 5.610 1.00 94.50 101 VAL A N 1
ATOM 775 C CA . VAL A 1 101 ? -5.121 6.056 5.499 1.00 94.50 101 VAL A CA 1
ATOM 776 C C . VAL A 1 101 ? -5.964 6.150 6.763 1.00 94.50 101 VAL A C 1
ATOM 778 O O . VAL A 1 101 ? -5.469 6.373 7.870 1.00 94.50 101 VAL A O 1
ATOM 781 N N . SER A 1 102 ? -7.267 5.929 6.595 1.00 90.75 102 SER A N 1
ATOM 782 C CA . SER A 1 102 ? -8.201 5.636 7.685 1.00 90.75 102 SER A CA 1
ATOM 783 C C . SER A 1 102 ? -8.841 4.268 7.452 1.00 90.75 102 SER A C 1
ATOM 785 O O . SER A 1 102 ? -9.439 4.023 6.404 1.00 90.75 102 SER A O 1
ATOM 787 N N . LEU A 1 103 ? -8.712 3.371 8.425 1.00 88.56 103 LEU A N 1
ATOM 788 C CA . LEU A 1 103 ? -9.266 2.023 8.405 1.00 88.56 103 LEU A CA 1
ATOM 789 C C . LEU A 1 103 ? -10.524 1.975 9.268 1.00 88.56 103 LEU A C 1
ATOM 791 O O . LEU A 1 103 ? -10.491 2.340 10.445 1.00 88.56 103 LEU A O 1
ATOM 795 N N . ARG A 1 104 ? -11.617 1.493 8.674 1.00 85.56 104 ARG A N 1
ATOM 796 C CA . ARG A 1 104 ? -12.897 1.234 9.341 1.00 85.56 104 ARG A CA 1
ATOM 797 C C . ARG A 1 104 ? -13.514 -0.015 8.734 1.00 85.56 104 ARG A C 1
ATOM 799 O O . ARG A 1 104 ? -13.667 -0.079 7.515 1.00 85.56 104 ARG A O 1
ATOM 806 N N . GLY A 1 105 ? -13.892 -0.985 9.563 1.00 87.19 105 GLY A N 1
ATOM 807 C CA . GLY A 1 105 ? -14.345 -2.282 9.068 1.00 87.19 105 GLY A CA 1
ATOM 808 C C . GLY A 1 105 ? -13.302 -2.927 8.152 1.00 87.19 105 GLY A C 1
ATOM 809 O O . GLY A 1 105 ? -12.103 -2.871 8.428 1.00 87.19 105 GLY A O 1
ATOM 810 N N . THR A 1 106 ? -13.767 -3.523 7.053 1.00 90.56 106 THR A N 1
ATOM 811 C CA . THR A 1 106 ? -12.896 -4.110 6.030 1.00 90.56 106 THR A CA 1
ATOM 812 C C . THR A 1 106 ? -12.564 -3.096 4.938 1.00 90.56 106 THR A C 1
ATOM 814 O O . THR A 1 106 ? -13.454 -2.660 4.209 1.00 90.56 106 THR A O 1
ATOM 817 N N . THR A 1 107 ? -11.274 -2.817 4.765 1.00 90.69 107 THR A N 1
ATOM 818 C CA . THR A 1 107 ? -10.734 -1.978 3.688 1.00 90.69 107 THR A CA 1
ATOM 819 C C . THR A 1 107 ? -9.714 -2.771 2.882 1.00 90.69 107 THR A C 1
ATOM 821 O O . THR A 1 107 ? -8.962 -3.581 3.435 1.00 90.69 107 THR A O 1
ATOM 824 N N . ARG A 1 108 ? -9.668 -2.546 1.569 1.00 92.75 108 ARG A N 1
ATOM 825 C CA . ARG A 1 108 ? -8.678 -3.161 0.683 1.00 92.75 108 ARG A CA 1
ATOM 826 C C . ARG A 1 108 ? -7.782 -2.107 0.059 1.00 92.75 108 ARG A C 1
ATOM 828 O O . ARG A 1 108 ? -8.235 -1.003 -0.219 1.00 92.75 108 ARG A O 1
ATOM 835 N N . PHE A 1 109 ? -6.533 -2.482 -0.169 1.00 93.19 109 PHE A N 1
ATOM 836 C CA . PHE A 1 109 ? -5.537 -1.662 -0.835 1.00 93.19 109 PHE A CA 1
ATOM 837 C C . PHE A 1 109 ? -4.819 -2.472 -1.900 1.00 93.19 109 PHE A C 1
ATOM 839 O O . PHE A 1 109 ? -4.606 -3.677 -1.736 1.00 93.19 109 PHE A O 1
ATOM 846 N N . GLU A 1 110 ? -4.416 -1.790 -2.956 1.00 90.69 110 GLU A N 1
ATOM 847 C CA . GLU A 1 110 ? -3.577 -2.309 -4.030 1.00 90.69 110 GLU A CA 1
ATOM 848 C C . GLU A 1 110 ? -2.493 -1.282 -4.341 1.00 90.69 110 GLU A C 1
ATOM 850 O O . GLU A 1 110 ? -2.699 -0.090 -4.127 1.00 90.69 110 GLU A O 1
ATOM 855 N N . VAL A 1 111 ? -1.348 -1.748 -4.829 1.00 87.88 111 VAL A N 1
ATOM 856 C CA . VAL A 1 111 ? -0.335 -0.898 -5.458 1.00 87.88 111 VAL A CA 1
ATOM 857 C C . VAL A 1 111 ? -0.413 -1.213 -6.938 1.00 87.88 111 VAL A C 1
ATOM 859 O O . VAL A 1 111 ? -0.277 -2.375 -7.308 1.00 87.88 111 VAL A O 1
ATOM 862 N N . VAL A 1 112 ? -0.688 -0.210 -7.758 1.00 83.94 112 VAL A N 1
ATOM 863 C CA . VAL A 1 112 ? -0.936 -0.385 -9.191 1.00 83.94 112 VAL A CA 1
ATOM 864 C C . VAL A 1 112 ? -0.151 0.643 -9.987 1.00 83.94 112 VAL A C 1
ATOM 866 O O . VAL A 1 112 ? 0.254 1.679 -9.459 1.00 83.94 112 VAL A O 1
ATOM 869 N N . LEU A 1 113 ? 0.054 0.357 -11.268 1.00 78.75 113 LEU A N 1
ATOM 870 C CA . LEU A 1 113 ? 0.388 1.400 -12.230 1.00 78.75 113 LEU A CA 1
ATOM 871 C C . LEU A 1 113 ? -0.838 2.309 -12.418 1.00 78.75 113 LEU A C 1
ATOM 873 O O . LEU A 1 113 ? -1.968 1.811 -12.351 1.00 78.75 113 LEU A O 1
ATOM 877 N N . PRO A 1 114 ? -0.638 3.615 -12.648 1.00 74.31 114 PRO A N 1
ATOM 878 C CA . PRO A 1 114 ? -1.742 4.527 -12.888 1.00 74.31 114 PRO A CA 1
ATOM 879 C C . PRO A 1 114 ? -2.465 4.091 -14.162 1.00 74.31 114 PRO A C 1
ATOM 881 O O . PRO A 1 114 ? -1.837 3.656 -15.134 1.00 74.31 114 PRO A O 1
ATOM 884 N N . GLU A 1 115 ? -3.794 4.182 -14.159 1.00 66.69 115 GLU A N 1
ATOM 885 C CA . GLU A 1 115 ? -4.571 3.931 -15.370 1.00 66.69 115 GLU A CA 1
ATOM 886 C C . GLU A 1 115 ? -4.138 4.963 -16.421 1.00 66.69 115 GLU A C 1
ATOM 888 O O . GLU A 1 115 ? -4.344 6.164 -16.245 1.00 66.69 115 GLU A O 1
ATOM 893 N N . GLN A 1 116 ? -3.492 4.514 -17.501 1.00 52.38 116 GLN A N 1
ATOM 894 C CA . GLN A 1 116 ? -3.190 5.408 -18.611 1.00 52.38 116 GLN A CA 1
ATOM 895 C C . GLN A 1 116 ? -4.518 5.856 -19.224 1.00 52.38 116 GLN A C 1
ATOM 897 O O . GLN A 1 116 ? -5.292 5.029 -19.713 1.00 52.38 116 GLN A O 1
ATOM 902 N N . GLU A 1 117 ? -4.790 7.164 -19.216 1.00 45.94 117 GLU A N 1
ATOM 903 C CA . GLU A 1 117 ? -5.812 7.722 -20.096 1.00 45.94 117 GLU A CA 1
ATOM 904 C C . GLU A 1 117 ? -5.408 7.336 -21.523 1.00 45.94 117 GLU A C 1
ATOM 906 O O . GLU A 1 117 ? -4.365 7.780 -22.011 1.00 45.94 117 GLU A O 1
ATOM 911 N N . GLU A 1 118 ? -6.182 6.465 -22.185 1.00 42.41 118 GLU A N 1
ATOM 912 C CA . GLU A 1 118 ? -5.906 6.161 -23.586 1.00 42.41 118 GLU A CA 1
ATOM 913 C C . GLU A 1 118 ? -5.851 7.493 -24.343 1.00 42.41 118 GLU A C 1
ATOM 915 O O . GLU A 1 118 ? -6.816 8.264 -24.269 1.00 42.41 118 GLU A O 1
ATOM 920 N N . PRO A 1 119 ? -4.757 7.801 -25.066 1.00 41.53 119 PRO A N 1
ATOM 921 C CA . PRO A 1 119 ? -4.695 9.035 -25.821 1.00 41.53 119 PRO A CA 1
ATOM 922 C C . PRO A 1 119 ? -5.883 9.035 -26.776 1.00 41.53 119 PRO A C 1
ATOM 924 O O . PRO A 1 119 ? -6.044 8.089 -27.555 1.00 41.53 119 PRO A O 1
ATOM 927 N N . GLU A 1 120 ? -6.723 10.074 -26.691 1.00 42.50 120 GLU A N 1
ATOM 928 C CA . GLU A 1 120 ? -7.863 10.261 -27.582 1.00 42.50 120 GLU A CA 1
ATOM 929 C C . GLU A 1 120 ? -7.385 10.000 -29.012 1.00 42.50 120 GLU A C 1
ATOM 931 O O . GLU A 1 120 ? -6.616 10.780 -29.586 1.00 42.50 120 GLU A O 1
ATOM 936 N N . ARG A 1 121 ? -7.784 8.858 -29.587 1.00 42.66 121 ARG A N 1
ATOM 937 C CA . ARG A 1 121 ? -7.472 8.533 -30.974 1.00 42.66 121 ARG A CA 1
ATOM 938 C C . ARG A 1 121 ? -8.235 9.518 -31.843 1.00 42.66 121 ARG A C 1
ATOM 940 O O . ARG A 1 121 ? -9.348 9.243 -32.288 1.00 42.66 121 ARG A O 1
ATOM 947 N N . ASN A 1 122 ? -7.621 10.668 -32.095 1.00 42.16 122 ASN A N 1
ATOM 948 C CA . ASN A 1 122 ? -8.036 11.617 -33.108 1.00 42.16 122 ASN A CA 1
ATOM 949 C C . ASN A 1 122 ? -7.858 10.950 -34.474 1.00 42.16 122 ASN A C 1
ATOM 951 O O . ASN A 1 122 ? -6.850 11.116 -35.157 1.00 42.16 122 ASN A O 1
ATOM 955 N N . PHE A 1 123 ? -8.851 10.151 -34.864 1.00 44.19 123 PHE A N 1
ATOM 956 C CA . PHE A 1 123 ? -9.015 9.672 -36.225 1.00 44.19 123 PHE A CA 1
ATOM 957 C C . PHE A 1 123 ? -9.385 10.864 -37.111 1.00 44.19 123 PHE A C 1
ATOM 959 O O . PHE A 1 123 ? -10.557 11.181 -37.308 1.00 44.19 123 PHE A O 1
ATOM 966 N N . THR A 1 124 ? -8.381 11.530 -37.672 1.00 48.09 124 THR A N 1
ATOM 967 C CA . THR A 1 124 ? -8.564 12.365 -38.856 1.00 48.09 124 THR A CA 1
ATOM 968 C C . THR A 1 124 ? -8.614 11.460 -40.083 1.00 48.09 124 THR A C 1
ATOM 970 O O . THR A 1 124 ? -7.599 10.948 -40.548 1.00 48.09 124 THR A O 1
ATOM 973 N N . TRP A 1 125 ? -9.818 11.249 -40.617 1.00 47.34 125 TRP A N 1
ATOM 974 C CA . TRP A 1 125 ? -9.979 10.766 -41.987 1.00 47.34 125 TRP A CA 1
ATOM 975 C C . TRP A 1 125 ? -9.597 11.899 -42.944 1.00 47.34 125 TRP A C 1
ATOM 977 O O . TRP A 1 125 ? -10.222 12.962 -42.916 1.00 47.34 125 TRP A O 1
ATOM 987 N N . GLY A 1 126 ? -8.571 11.671 -43.763 1.00 46.41 126 GLY A N 1
ATOM 988 C CA . GLY A 1 126 ? -8.160 12.523 -44.879 1.00 46.41 126 GLY A CA 1
ATOM 989 C C . GLY A 1 126 ? -7.945 11.688 -46.128 1.00 46.41 126 GLY A C 1
ATOM 990 O O . GLY A 1 126 ? -7.379 10.581 -45.985 1.00 46.41 126 GLY A O 1
#

Radius of gyration: 17.74 Å; chains: 1; bounding box: 41×27×75 Å

Foldseek 3Di:
DDDDFDKDKDWDDPDPQPQAFIKIKIFREADKDKDKDKDATFHQPPPPDDDDGDADPDPDADDDPVDGQQQKWKWKQDPVRDIDTFPWGADRRRRIIMGIDIDGGMMMIGTDHPPPPDPPPPPDDD

pLDDT: mean 73.55, std 19.2, range [38.16, 97.44]